Protein AF-A0A371H3W9-F1 (afdb_monomer)

Nearest PDB structures (foldseek):
  1oy0-assembly1_A  TM=8.377E-01  e=5.158E-04  Mycobacterium tuberculosis
  1m3u-assembly1_G  TM=5.092E-01  e=2.498E-02  Escherichia coli

pLDDT: mean 88.89, std 8.8, range [55.22, 98.25]

Secondary structure (DSSP, 8-state):
--GGGGT-SSPPEESSS-TTSSEE---HHHHTT-SSS-SS-S--HHHHHHHHHHHHHHHHHTT-SS-STT------HHHHHHHHHHHHHTT-HHHHHHHHHHHHHHH--

Organism: Mucuna pruriens (NCBI:txid157652)

Radius of gyration: 28.26 Å; Cα contacts (8 Å, |Δi|>4): 89; chains: 1; bounding box: 48×29×72 Å

Structure (mmCIF, N/CA/C/O backbone):
data_AF-A0A371H3W9-F1
#
_entry.id   AF-A0A371H3W9-F1
#
loop_
_atom_site.group_PDB
_atom_site.id
_atom_site.type_symbol
_atom_site.label_atom_id
_atom_site.label_alt_id
_atom_site.label_comp_id
_atom_site.label_asym_id
_atom_site.label_entity_id
_atom_site.label_seq_id
_atom_site.pdbx_PDB_ins_code
_atom_site.Cartn_x
_atom_site.Cartn_y
_atom_site.Cartn_z
_atom_site.occupancy
_atom_site.B_iso_or_equiv
_atom_site.auth_seq_id
_atom_site.auth_comp_id
_atom_site.auth_asym_id
_atom_site.auth_atom_id
_atom_site.pdbx_PDB_model_num
ATOM 1 N N . MET A 1 1 ? -8.211 5.730 30.051 1.00 59.97 1 MET A N 1
ATOM 2 C CA . MET A 1 1 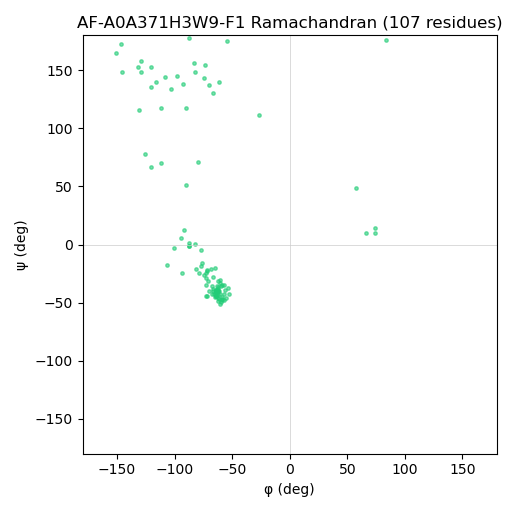? -9.654 5.503 30.278 1.00 59.97 1 MET A CA 1
ATOM 3 C C . MET A 1 1 ? -10.385 6.746 29.788 1.00 59.97 1 MET A C 1
ATOM 5 O O . MET A 1 1 ? -9.973 7.841 30.149 1.00 59.97 1 MET A O 1
ATOM 9 N N . CYS A 1 2 ? -11.396 6.599 28.933 1.00 73.25 2 CYS A N 1
ATOM 10 C CA . CYS A 1 2 ? -12.091 7.705 28.263 1.00 73.25 2 CYS A CA 1
ATOM 11 C C . CYS A 1 2 ? -13.118 8.368 29.203 1.00 73.25 2 CYS A C 1
ATOM 13 O O . CYS A 1 2 ? -14.319 8.182 29.051 1.00 73.25 2 CYS A O 1
ATOM 15 N N . GLY A 1 3 ? -12.647 9.097 30.222 1.00 79.69 3 GLY A N 1
ATOM 16 C CA . GLY A 1 3 ? -13.517 9.715 31.239 1.00 79.69 3 GLY A CA 1
ATOM 17 C C . GLY A 1 3 ? -14.449 10.810 30.702 1.00 79.69 3 GLY A C 1
ATOM 18 O O . GLY A 1 3 ? -15.474 11.095 31.309 1.00 79.69 3 GLY A O 1
ATOM 19 N N . ALA A 1 4 ? -14.131 11.386 29.538 1.00 86.12 4 ALA A N 1
ATOM 20 C CA . ALA A 1 4 ? -14.934 12.430 28.904 1.00 86.12 4 ALA A CA 1
ATOM 21 C C . ALA A 1 4 ? -16.314 11.937 28.428 1.00 86.12 4 ALA A C 1
ATOM 23 O O . ALA A 1 4 ? -17.256 12.724 28.404 1.00 86.12 4 ALA A O 1
ATOM 24 N N . THR A 1 5 ? -16.460 10.647 28.093 1.00 93.38 5 THR A N 1
ATOM 25 C CA . THR A 1 5 ? -17.725 10.077 27.588 1.00 93.38 5 THR A CA 1
ATOM 26 C C . THR A 1 5 ? -18.871 10.233 28.582 1.00 93.38 5 THR A C 1
ATOM 28 O O . THR A 1 5 ? -19.999 10.475 28.178 1.00 93.38 5 THR A O 1
ATOM 31 N N . SER A 1 6 ? -18.589 10.132 29.883 1.00 92.12 6 SER A N 1
ATOM 32 C CA . SER A 1 6 ? -19.614 10.263 30.925 1.00 92.12 6 SER A CA 1
ATOM 33 C C . SER A 1 6 ? -20.047 11.712 31.175 1.00 92.12 6 SER A C 1
ATOM 35 O O . SER A 1 6 ? -21.064 11.931 31.824 1.00 92.12 6 SER A O 1
ATOM 37 N N . ALA A 1 7 ? -19.270 12.696 30.712 1.00 94.19 7 ALA A N 1
ATOM 38 C CA . ALA A 1 7 ? -19.491 14.118 30.981 1.00 94.19 7 ALA A CA 1
ATOM 39 C C . ALA A 1 7 ? -20.029 14.898 29.768 1.00 94.19 7 ALA A C 1
ATOM 41 O O . ALA A 1 7 ? -20.530 16.010 29.927 1.00 94.19 7 ALA A O 1
ATOM 42 N N . LEU A 1 8 ? -19.910 14.347 28.558 1.00 93.31 8 LEU A N 1
ATOM 43 C CA . LEU A 1 8 ? -20.308 14.995 27.310 1.00 93.31 8 LEU A CA 1
ATOM 44 C C . LEU A 1 8 ? -21.568 14.340 26.738 1.00 93.31 8 LEU A C 1
ATOM 46 O O . LEU A 1 8 ? -21.731 13.129 26.802 1.00 93.31 8 LEU A O 1
ATOM 50 N N . GLN A 1 9 ? -22.445 15.144 26.132 1.00 94.94 9 GLN A N 1
ATOM 51 C CA . GLN A 1 9 ? -23.629 14.632 25.423 1.00 9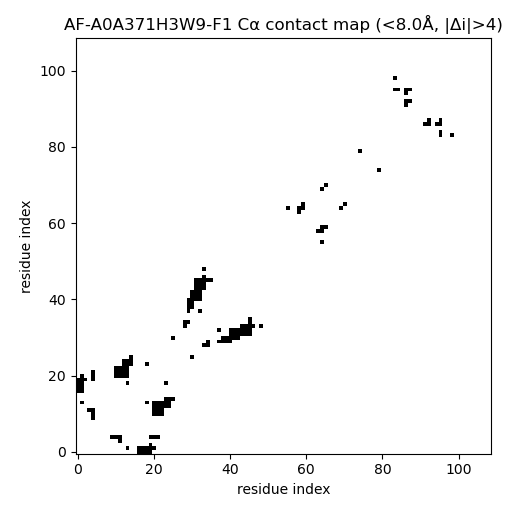4.94 9 GLN A CA 1
ATOM 52 C C . GLN A 1 9 ? -23.307 14.147 24.000 1.00 94.94 9 GLN A C 1
ATOM 54 O O . GLN A 1 9 ? -24.061 13.369 23.423 1.00 94.94 9 GLN A O 1
ATOM 59 N N . ILE A 1 10 ? -22.198 14.616 23.421 1.00 96.31 10 ILE A N 1
ATOM 60 C CA . I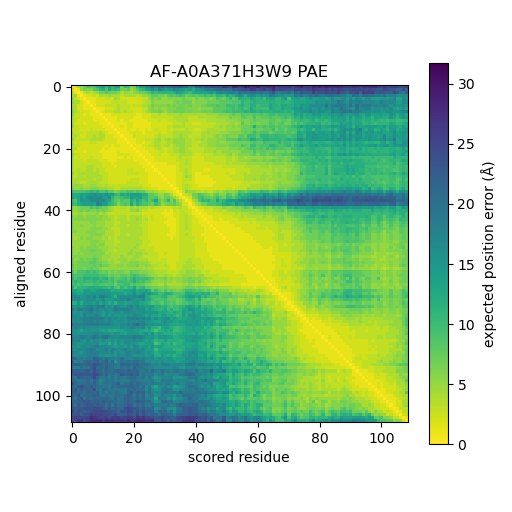LE A 1 10 ? -21.749 14.208 22.087 1.00 96.31 10 ILE A CA 1
ATOM 61 C C . ILE A 1 10 ? -20.980 12.874 22.144 1.00 96.31 10 ILE A C 1
ATOM 63 O O . ILE A 1 10 ? -20.279 12.624 23.128 1.00 96.31 10 ILE A O 1
ATOM 67 N N . PRO A 1 11 ? -21.040 12.032 21.092 1.00 95.81 11 PRO A N 1
ATOM 68 C CA . PRO A 1 11 ? -20.251 10.804 21.029 1.00 95.81 11 PRO A CA 1
ATOM 69 C C . PRO A 1 11 ? -18.740 11.072 21.052 1.00 95.81 11 PRO A C 1
ATOM 71 O O . PRO A 1 11 ? -18.247 11.967 20.365 1.00 95.81 11 PRO A O 1
ATOM 74 N N . THR A 1 12 ? -17.989 10.248 21.783 1.00 96.12 12 THR A N 1
ATOM 75 C CA . THR A 1 12 ? -16.518 10.266 21.795 1.00 96.12 12 THR A CA 1
ATOM 76 C C . THR A 1 12 ? -15.962 9.115 20.953 1.00 96.12 12 THR A C 1
ATOM 78 O O . THR A 1 12 ? -16.401 7.971 21.080 1.00 96.12 12 THR A O 1
ATOM 81 N N . ILE A 1 13 ? -14.971 9.387 20.099 1.00 96.44 13 ILE A N 1
ATOM 82 C CA . ILE A 1 13 ? -14.281 8.361 19.300 1.00 96.44 13 ILE A CA 1
ATOM 83 C C . ILE A 1 13 ? -12.846 8.222 19.803 1.00 96.44 13 ILE A C 1
ATOM 85 O O . ILE A 1 13 ? -12.073 9.179 19.766 1.00 96.44 13 ILE A O 1
ATOM 89 N N . GLY A 1 14 ? -12.500 7.037 20.304 1.00 94.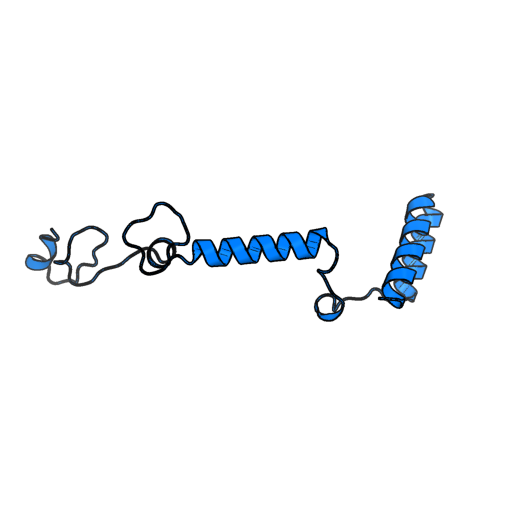12 14 GLY A N 1
ATOM 90 C CA . GLY A 1 14 ? -11.194 6.753 20.895 1.00 94.12 14 GLY A CA 1
ATOM 91 C C . GLY A 1 14 ? -10.219 6.071 19.940 1.00 94.12 14 GLY A C 1
ATOM 92 O O . GLY A 1 14 ? -10.599 5.201 19.164 1.00 94.12 14 GLY A O 1
ATOM 93 N N . ILE A 1 15 ? -8.937 6.414 20.066 1.00 93.94 15 ILE A N 1
ATOM 94 C CA . ILE A 1 15 ? -7.802 5.618 19.585 1.00 93.94 15 ILE A CA 1
ATOM 95 C C . ILE A 1 15 ? -6.800 5.521 20.738 1.00 93.94 15 ILE A C 1
ATOM 97 O O . ILE A 1 15 ? -6.343 6.534 21.257 1.00 93.94 15 ILE A O 1
ATOM 101 N N . GLY A 1 16 ? -6.549 4.314 21.250 1.00 90.38 16 GLY A N 1
ATOM 102 C CA . GLY A 1 16 ? -5.691 4.126 22.432 1.00 90.38 16 GLY A CA 1
ATOM 103 C C . GLY A 1 16 ? -6.242 4.700 23.754 1.00 90.38 16 GLY A C 1
ATOM 104 O O . GLY A 1 16 ? -5.535 4.719 24.755 1.00 90.38 16 GLY A O 1
ATOM 105 N N . ALA A 1 17 ? -7.507 5.133 23.805 1.00 93.81 17 ALA A N 1
ATOM 106 C CA . ALA A 1 17 ? -8.118 5.755 24.991 1.00 93.81 17 ALA A CA 1
ATOM 107 C C . ALA A 1 17 ? -8.756 4.750 25.984 1.00 93.81 17 ALA A C 1
ATOM 109 O O . AL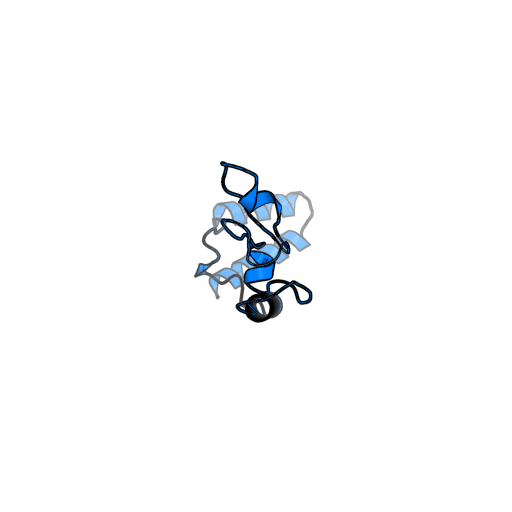A A 1 17 ? -9.297 5.132 27.034 1.00 93.81 17 ALA A O 1
ATOM 110 N N . GLY A 1 18 ? -8.664 3.452 25.680 1.00 90.38 18 GLY A N 1
ATOM 111 C CA . GLY A 1 18 ? -9.368 2.373 26.371 1.00 90.38 18 GLY A CA 1
ATOM 112 C C . GLY A 1 18 ? -10.800 2.168 25.852 1.00 90.38 18 GLY A C 1
ATOM 113 O O . GLY A 1 18 ? -11.272 2.932 25.009 1.00 90.38 18 GLY A O 1
ATOM 114 N N . PRO A 1 19 ? -11.517 1.151 26.359 1.00 93.31 19 PRO A N 1
ATOM 115 C CA . PRO A 1 19 ? -12.778 0.693 25.766 1.00 93.31 19 PRO A CA 1
ATOM 116 C C . PRO A 1 19 ? -13.993 1.588 26.064 1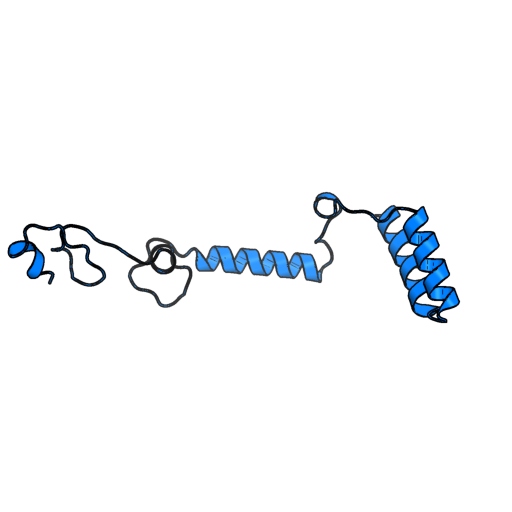.00 93.31 19 PRO A C 1
ATOM 118 O O . PRO A 1 19 ? -15.067 1.337 25.539 1.00 93.31 19 PRO A O 1
ATOM 121 N N . PHE A 1 20 ? -13.846 2.627 26.891 1.00 95.19 20 PHE A N 1
ATOM 122 C CA . PHE A 1 20 ? -14.965 3.419 27.426 1.00 95.19 20 PHE A CA 1
ATOM 123 C C . PHE A 1 20 ? -15.344 4.657 26.586 1.00 95.19 20 PHE A C 1
ATOM 125 O O . PHE A 1 20 ? -16.049 5.538 27.074 1.00 95.19 20 PHE A O 1
ATOM 132 N N . CYS A 1 21 ? -14.840 4.786 25.355 1.00 95.19 21 CYS A N 1
ATOM 133 C CA . CYS A 1 21 ? -15.355 5.791 24.415 1.00 95.19 21 CYS A CA 1
ATOM 134 C C . CYS A 1 21 ? -16.615 5.263 23.704 1.00 95.19 21 CYS A C 1
ATOM 136 O O . CYS A 1 21 ? -16.783 4.049 23.595 1.00 95.19 21 CYS A O 1
ATOM 138 N N . SER A 1 22 ? -17.480 6.151 23.197 1.00 96.56 22 SER A N 1
ATOM 139 C CA . SER A 1 22 ? -18.709 5.771 22.467 1.00 96.56 22 SER A CA 1
ATOM 140 C C . SER A 1 22 ? -18.431 4.947 21.204 1.00 96.56 22 SER A C 1
ATOM 142 O O . SER A 1 22 ? -19.247 4.120 20.806 1.00 96.56 22 SER A O 1
ATOM 144 N N . GLY A 1 23 ? -17.280 5.174 20.575 1.00 95.25 23 GLY A N 1
ATOM 145 C CA . GLY A 1 23 ? -16.772 4.393 19.456 1.00 95.25 23 GLY A CA 1
ATOM 146 C C . GLY A 1 23 ? -15.250 4.316 19.475 1.00 95.25 23 GLY A C 1
ATOM 147 O O . GLY A 1 23 ? -14.580 4.970 20.280 1.00 95.25 23 GLY A O 1
ATOM 148 N N . GLN A 1 24 ? -14.697 3.503 18.581 1.00 95.12 24 GLN A N 1
ATOM 149 C CA . GLN A 1 24 ? -13.256 3.300 18.448 1.00 95.12 24 GLN A CA 1
ATOM 150 C C . GLN A 1 24 ? -12.836 3.487 16.995 1.00 95.12 24 GLN A C 1
ATOM 152 O O . GLN A 1 24 ? -13.588 3.168 16.075 1.00 95.12 24 GLN A O 1
ATOM 157 N N . THR A 1 25 ? -11.619 3.978 16.800 1.00 95.25 25 THR A N 1
ATOM 158 C CA . THR A 1 25 ? -10.971 4.068 15.494 1.00 95.25 25 THR A CA 1
ATOM 159 C C . THR A 1 25 ? -9.552 3.516 15.573 1.00 95.25 25 THR A C 1
ATOM 161 O O . THR A 1 25 ? -8.921 3.515 16.634 1.00 95.25 25 THR A O 1
ATOM 164 N N . LEU A 1 26 ? -9.054 3.022 14.445 1.00 93.69 26 LEU A N 1
ATOM 165 C CA . LEU A 1 26 ? -7.694 2.524 14.280 1.00 93.69 26 LEU A CA 1
ATOM 166 C C . LEU A 1 26 ? -7.223 2.854 12.860 1.00 93.69 26 LEU A C 1
ATOM 168 O O . LEU A 1 26 ? -8.029 2.892 11.929 1.00 93.69 26 LEU A O 1
ATOM 172 N N . VAL A 1 27 ? -5.924 3.092 12.680 1.00 93.50 27 VAL A N 1
ATOM 173 C CA . VAL A 1 27 ? -5.357 3.343 11.350 1.00 93.50 27 VAL A CA 1
ATOM 174 C C . VAL A 1 27 ? -5.471 2.069 10.512 1.00 93.50 27 VAL A C 1
ATOM 176 O O . VAL A 1 27 ? -5.065 0.996 10.949 1.00 93.50 27 VAL A O 1
ATOM 179 N N . TYR A 1 28 ? -5.997 2.185 9.292 1.00 94.25 28 TYR A N 1
ATOM 180 C CA . TYR A 1 28 ? -6.209 1.053 8.379 1.00 94.25 28 TYR A CA 1
ATOM 181 C C . TYR A 1 28 ? -4.942 0.203 8.158 1.00 94.25 28 TYR A C 1
ATOM 183 O O . TYR A 1 28 ? -4.997 -1.024 8.211 1.00 94.25 28 TYR A O 1
ATOM 191 N N . HIS A 1 29 ? -3.790 0.857 7.984 1.00 93.31 29 HIS A N 1
ATOM 192 C CA . HIS A 1 29 ? -2.488 0.207 7.807 1.00 93.31 29 HIS A CA 1
ATOM 193 C C . HIS A 1 29 ? -2.071 -0.629 9.028 1.00 93.31 29 HIS A C 1
ATOM 195 O O . HIS A 1 29 ? -1.548 -1.731 8.864 1.00 93.31 29 HIS A O 1
ATOM 201 N N . ASP A 1 30 ? -2.338 -0.129 10.237 1.00 92.94 30 ASP A N 1
ATOM 202 C CA . ASP A 1 30 ? -2.039 -0.813 11.499 1.00 92.94 30 ASP A CA 1
ATO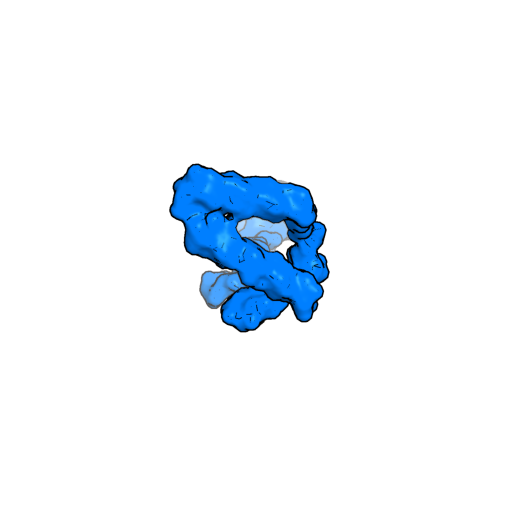M 203 C C . ASP A 1 30 ? -2.993 -1.987 11.713 1.00 92.94 30 ASP A C 1
ATOM 205 O O . ASP A 1 30 ? -2.571 -3.094 12.044 1.00 92.94 30 ASP A O 1
ATOM 209 N N . LEU A 1 31 ? -4.284 -1.759 11.456 1.00 94.06 31 LEU A N 1
ATOM 210 C CA . LEU A 1 31 ? -5.334 -2.767 11.559 1.00 94.06 31 LEU A CA 1
ATOM 211 C C . LEU A 1 31 ? -5.029 -3.979 10.669 1.00 94.06 31 LEU A C 1
ATOM 213 O O . LEU A 1 31 ? -5.184 -5.121 11.113 1.00 94.06 31 LEU A O 1
ATOM 217 N N . LEU A 1 32 ? -4.561 -3.733 9.442 1.00 95.31 32 LEU A N 1
ATOM 218 C CA . LEU A 1 32 ? -4.188 -4.776 8.487 1.00 95.31 32 LEU A CA 1
ATOM 219 C C . LEU A 1 32 ? -2.741 -5.272 8.608 1.00 95.31 32 LEU A C 1
ATOM 221 O O . LEU A 1 32 ? -2.350 -6.155 7.844 1.00 95.31 32 LEU A O 1
ATOM 225 N N . GLY A 1 33 ? -1.938 -4.721 9.521 1.00 94.19 33 GLY A N 1
ATOM 226 C CA . GLY A 1 33 ? -0.540 -5.119 9.691 1.00 94.19 33 GLY A CA 1
ATOM 227 C C . GLY A 1 33 ? 0.284 -4.954 8.412 1.00 94.19 33 GLY A C 1
ATOM 228 O O . GLY A 1 33 ? 0.967 -5.884 7.979 1.00 94.19 33 GLY A O 1
ATOM 229 N N . MET A 1 34 ? 0.183 -3.785 7.770 1.00 93.94 34 MET A N 1
ATOM 230 C CA . MET A 1 34 ? 0.999 -3.423 6.600 1.00 93.94 34 MET A CA 1
ATOM 231 C C . MET A 1 34 ? 2.455 -3.111 6.976 1.00 93.94 34 MET A C 1
ATOM 233 O O . MET A 1 34 ? 3.344 -3.241 6.140 1.00 93.94 34 MET A O 1
ATOM 237 N N . LEU A 1 35 ? 2.696 -2.718 8.230 1.00 86.00 35 LEU A N 1
ATOM 238 C CA . LEU A 1 35 ? 4.013 -2.418 8.794 1.00 86.00 35 LEU A CA 1
ATOM 239 C C . LEU A 1 35 ? 4.290 -3.349 9.987 1.00 86.00 35 LEU A C 1
ATOM 241 O O . LEU A 1 35 ? 3.364 -3.802 10.656 1.00 86.00 35 LEU A O 1
ATOM 245 N N . GLN A 1 36 ? 5.564 -3.639 10.274 1.00 72.38 36 GLN A N 1
ATOM 246 C CA . GLN A 1 36 ? 5.943 -4.612 11.314 1.00 72.38 36 GLN A CA 1
ATOM 247 C C . GLN A 1 36 ? 5.715 -4.131 12.756 1.00 72.38 36 GLN A C 1
ATOM 249 O O . GLN A 1 36 ? 5.592 -4.963 13.652 1.00 72.38 36 GLN A O 1
ATOM 254 N N . VAL A 1 37 ? 5.663 -2.818 13.001 1.00 73.69 37 VAL A N 1
ATOM 255 C CA . VAL A 1 37 ? 5.604 -2.249 14.358 1.00 73.69 37 VAL A CA 1
ATOM 256 C C . VAL A 1 37 ? 4.401 -1.327 14.479 1.00 73.69 37 VAL A C 1
ATOM 258 O O . VAL A 1 37 ? 4.518 -0.107 14.411 1.00 73.69 37 VAL A O 1
ATOM 261 N N . THR A 1 38 ? 3.224 -1.921 14.632 1.00 72.94 38 THR A N 1
ATOM 262 C CA . THR A 1 38 ? 1.971 -1.184 14.814 1.00 72.94 38 THR A CA 1
ATOM 263 C C . THR A 1 38 ? 1.220 -1.723 16.032 1.00 72.94 38 THR A C 1
ATOM 265 O O . THR A 1 38 ? 1.463 -2.863 16.445 1.00 72.94 38 THR A O 1
ATOM 268 N N . PRO A 1 39 ? 0.305 -0.941 16.637 1.00 78.00 39 PRO A N 1
ATOM 269 C CA . PRO A 1 39 ? -0.649 -1.462 17.619 1.00 78.00 39 PRO A CA 1
ATOM 270 C C . PRO A 1 39 ? -1.448 -2.655 17.056 1.00 78.00 39 PRO A C 1
ATOM 272 O O . PRO A 1 39 ? -1.298 -3.027 15.894 1.00 78.00 39 PRO A O 1
ATOM 275 N N . LYS A 1 40 ? -2.286 -3.278 17.900 1.00 86.19 40 LYS A N 1
ATOM 276 C CA . LYS A 1 40 ? -3.081 -4.495 17.620 1.00 86.19 40 LYS A CA 1
ATOM 277 C C . LYS A 1 40 ? -3.415 -4.700 16.128 1.00 86.19 40 LYS A C 1
ATOM 279 O O . LYS A 1 40 ? -4.256 -4.000 15.574 1.00 86.19 40 LYS A O 1
ATOM 284 N N . GLN A 1 41 ? -2.812 -5.730 15.538 1.00 91.62 41 GLN A N 1
ATOM 285 C CA . GLN A 1 41 ? -3.058 -6.163 14.163 1.00 91.62 41 GLN A CA 1
ATOM 286 C C . GLN A 1 41 ? -4.145 -7.246 14.135 1.00 91.62 41 GLN A C 1
ATOM 288 O O . GLN A 1 41 ? -4.140 -8.153 14.976 1.00 91.62 41 GLN A O 1
ATOM 293 N N . TYR A 1 42 ? -5.064 -7.168 13.172 1.00 92.88 42 TYR A N 1
ATOM 294 C CA . TYR A 1 42 ? -6.066 -8.215 12.915 1.00 92.88 42 TYR A CA 1
ATOM 295 C C . TYR A 1 42 ? -5.598 -9.213 11.851 1.00 92.88 42 TYR A C 1
ATOM 297 O O . TYR A 1 42 ? -6.033 -10.362 11.841 1.00 92.88 42 TYR A O 1
ATOM 305 N N . ILE A 1 43 ? -4.682 -8.787 10.983 1.00 94.31 43 ILE A N 1
ATOM 306 C CA . ILE A 1 43 ? -4.018 -9.603 9.965 1.00 94.31 43 ILE A CA 1
ATOM 307 C C . ILE A 1 43 ? -2.617 -9.028 9.703 1.00 94.31 43 ILE A C 1
ATOM 309 O O . ILE A 1 43 ? -2.330 -7.910 10.119 1.00 94.31 43 ILE A O 1
ATOM 313 N N . ARG A 1 44 ? -1.737 -9.796 9.050 1.00 92.94 44 ARG A N 1
ATOM 314 C CA . ARG A 1 44 ? -0.399 -9.362 8.610 1.00 92.94 44 ARG A CA 1
ATOM 315 C C . ARG A 1 44 ? -0.335 -9.284 7.088 1.00 92.94 44 ARG A C 1
ATOM 317 O O . ARG A 1 44 ? 0.287 -10.118 6.433 1.00 92.94 44 ARG A O 1
ATOM 324 N N . VAL A 1 45 ? -1.024 -8.310 6.496 1.00 95.69 45 VAL A N 1
ATOM 325 C CA . VAL A 1 45 ? -1.056 -8.167 5.030 1.00 95.69 45 VAL A CA 1
ATOM 326 C C . VAL A 1 45 ? 0.302 -7.741 4.460 1.00 95.69 45 VAL A C 1
ATOM 328 O O . VAL A 1 45 ? 0.570 -7.993 3.286 1.00 95.69 45 VAL A O 1
ATOM 331 N N . GLY A 1 46 ? 1.184 -7.153 5.279 1.00 94.25 46 GLY A N 1
ATOM 332 C CA . GLY A 1 46 ? 2.544 -6.785 4.878 1.00 94.25 46 GLY A CA 1
ATOM 333 C C . GLY A 1 46 ? 3.334 -7.955 4.280 1.00 94.25 46 GLY A C 1
ATOM 334 O O . GLY A 1 46 ? 4.022 -7.774 3.277 1.00 94.25 46 GLY A O 1
ATOM 335 N N . ASP A 1 47 ? 3.155 -9.171 4.805 1.00 94.00 47 ASP A N 1
ATOM 336 C CA . ASP A 1 47 ? 3.810 -10.375 4.276 1.00 94.00 47 ASP A CA 1
ATOM 337 C C . ASP A 1 47 ? 3.298 -10.723 2.869 1.00 94.00 47 ASP A C 1
ATOM 339 O O . ASP A 1 47 ? 4.071 -11.085 1.979 1.00 94.00 47 ASP A O 1
ATOM 343 N N . VAL A 1 48 ? 1.991 -10.577 2.636 1.00 96.00 48 VAL A N 1
ATOM 344 C CA . VAL A 1 48 ? 1.365 -10.807 1.324 1.00 96.00 48 VAL A CA 1
ATOM 345 C C . VAL A 1 48 ? 1.868 -9.783 0.308 1.00 96.00 48 VAL A C 1
ATOM 347 O O . VAL A 1 48 ? 2.255 -10.156 -0.801 1.00 96.00 48 VAL A O 1
ATOM 350 N N . ILE A 1 49 ? 1.917 -8.509 0.703 1.00 96.38 49 ILE A N 1
ATOM 351 C CA . ILE A 1 49 ? 2.431 -7.415 -0.129 1.00 96.38 49 ILE A CA 1
ATOM 352 C C . ILE A 1 49 ? 3.894 -7.674 -0.496 1.00 96.38 49 ILE A C 1
ATOM 354 O O . ILE A 1 49 ? 4.247 -7.629 -1.673 1.00 96.38 49 ILE A O 1
ATOM 358 N N . ASN A 1 50 ? 4.739 -8.001 0.485 1.00 96.12 50 ASN A N 1
ATOM 359 C CA . ASN A 1 50 ? 6.157 -8.259 0.252 1.00 96.12 50 ASN A CA 1
ATOM 360 C C . ASN A 1 50 ? 6.370 -9.419 -0.735 1.00 96.12 50 ASN A C 1
ATOM 362 O O . ASN A 1 50 ? 7.135 -9.300 -1.691 1.00 96.12 50 ASN A O 1
ATOM 366 N N . ASN A 1 51 ? 5.629 -10.516 -0.564 1.00 97.38 51 ASN A N 1
ATOM 367 C CA . ASN A 1 51 ? 5.683 -11.646 -1.490 1.00 97.38 51 ASN A CA 1
ATOM 368 C C . ASN A 1 51 ? 5.255 -11.262 -2.917 1.00 97.38 51 ASN A C 1
ATOM 370 O O . ASN A 1 51 ? 5.873 -11.710 -3.882 1.00 97.38 51 ASN A O 1
ATOM 374 N N . ALA A 1 52 ? 4.225 -10.426 -3.074 1.00 98.00 52 ALA A N 1
ATOM 375 C CA . ALA A 1 52 ? 3.801 -9.944 -4.388 1.00 98.00 52 ALA A CA 1
ATOM 376 C C . ALA A 1 52 ? 4.886 -9.082 -5.060 1.00 98.00 52 ALA A C 1
ATOM 378 O O . ALA A 1 52 ? 5.177 -9.270 -6.242 1.00 98.00 52 ALA A O 1
ATOM 379 N N . LEU A 1 53 ? 5.536 -8.196 -4.298 1.00 98.00 53 LEU A N 1
ATOM 380 C CA . LEU A 1 53 ? 6.631 -7.358 -4.796 1.00 98.00 53 LEU A CA 1
ATOM 381 C C . LEU A 1 53 ? 7.849 -8.189 -5.223 1.00 98.00 53 LEU A C 1
ATOM 383 O O . LEU A 1 53 ? 8.461 -7.895 -6.250 1.00 98.00 53 LEU A O 1
ATOM 387 N N . LEU A 1 54 ? 8.179 -9.251 -4.483 1.00 98.25 54 LEU A N 1
ATOM 388 C CA . LEU A 1 54 ? 9.257 -10.171 -4.855 1.00 98.25 54 LEU A CA 1
ATOM 389 C C . LEU A 1 54 ? 8.953 -10.917 -6.160 1.00 98.25 54 LEU A C 1
ATOM 391 O O . LEU A 1 54 ? 9.816 -10.974 -7.034 1.00 98.25 54 LEU A O 1
ATOM 395 N N . LYS A 1 55 ? 7.723 -11.414 -6.335 1.00 98.12 55 LYS A N 1
ATOM 396 C CA . LYS A 1 55 ? 7.290 -12.061 -7.588 1.00 98.12 55 LYS A CA 1
ATOM 397 C C . LYS A 1 55 ? 7.328 -11.104 -8.778 1.00 98.12 55 LYS A C 1
ATOM 399 O O . LYS A 1 55 ? 7.746 -11.484 -9.870 1.00 98.12 55 LYS A O 1
ATOM 404 N N . TYR A 1 56 ? 6.924 -9.852 -8.569 1.00 97.56 56 TYR A N 1
ATOM 405 C CA . TYR A 1 56 ? 7.033 -8.817 -9.593 1.00 97.56 56 TYR A CA 1
ATOM 406 C C . TYR A 1 56 ? 8.496 -8.555 -9.972 1.00 97.56 56 TYR A C 1
ATOM 408 O O . TYR A 1 56 ? 8.841 -8.584 -11.152 1.00 97.56 56 TYR A O 1
ATOM 416 N N . LYS A 1 57 ? 9.376 -8.380 -8.976 1.00 98.19 57 LYS A N 1
ATOM 417 C CA . LYS A 1 57 ? 10.820 -8.215 -9.197 1.00 98.19 57 LYS A CA 1
ATOM 418 C C . LYS A 1 57 ? 11.397 -9.375 -10.007 1.00 98.19 57 LYS A C 1
ATOM 420 O O . LYS A 1 57 ? 12.164 -9.135 -10.937 1.00 98.19 57 LYS A O 1
ATOM 425 N N . GLU A 1 58 ? 11.048 -10.609 -9.657 1.00 98.06 58 GLU A N 1
ATOM 426 C CA . GLU A 1 58 ? 11.481 -11.802 -10.387 1.00 98.06 58 GLU A CA 1
ATOM 427 C C . GLU A 1 58 ? 11.019 -11.751 -11.847 1.00 98.06 58 GLU A C 1
ATOM 429 O O . GLU A 1 58 ? 11.843 -11.904 -12.745 1.00 98.06 58 GLU A O 1
ATOM 434 N N . SER A 1 59 ? 9.743 -11.430 -12.078 1.00 96.56 59 SER A N 1
ATOM 435 C CA . SER A 1 59 ? 9.149 -11.359 -13.420 1.00 96.56 59 SER A CA 1
ATOM 436 C C . SER A 1 59 ? 9.787 -10.279 -14.305 1.00 96.56 59 SER A C 1
ATOM 438 O O . SER A 1 59 ? 9.965 -10.475 -15.504 1.00 96.56 59 SER A O 1
ATOM 440 N N . VAL A 1 60 ? 10.177 -9.142 -13.724 1.00 96.62 60 VAL A N 1
ATOM 441 C CA . VAL A 1 60 ? 10.923 -8.092 -14.439 1.00 96.62 60 VAL A CA 1
ATOM 442 C C . VAL A 1 60 ? 12.361 -8.536 -14.711 1.00 96.62 60 VAL A C 1
ATOM 444 O O . VAL A 1 60 ? 12.869 -8.363 -15.815 1.00 96.62 60 VAL A O 1
ATOM 447 N N . THR A 1 61 ? 13.027 -9.134 -13.719 1.00 96.94 61 THR A N 1
ATOM 448 C CA . THR A 1 61 ? 14.443 -9.528 -13.830 1.00 96.94 61 THR A CA 1
ATOM 449 C C . THR A 1 61 ? 14.642 -10.660 -14.838 1.00 96.94 61 THR A C 1
ATOM 451 O O . THR A 1 61 ? 15.643 -10.679 -15.548 1.00 96.94 61 THR A O 1
ATOM 454 N N . ASN A 1 62 ? 13.692 -11.594 -14.921 1.00 96.06 62 ASN A N 1
ATOM 455 C CA . ASN A 1 62 ? 13.728 -12.699 -15.879 1.00 96.06 62 ASN A CA 1
ATOM 456 C C . ASN A 1 62 ? 13.100 -12.349 -17.246 1.00 96.06 62 ASN A C 1
ATOM 458 O O . ASN A 1 62 ? 13.093 -13.193 -18.139 1.00 96.06 62 ASN A O 1
ATOM 462 N N . GLY A 1 63 ? 12.584 -11.125 -17.420 1.00 92.19 63 GLY A N 1
ATOM 463 C CA . GLY A 1 63 ? 12.008 -10.640 -18.676 1.00 92.19 63 GLY A CA 1
ATOM 464 C C . GLY A 1 63 ? 10.629 -11.206 -19.035 1.00 92.19 63 GLY A C 1
ATOM 465 O O . GLY A 1 63 ? 10.176 -10.989 -20.154 1.00 92.19 63 GLY A O 1
ATOM 466 N N . SER A 1 64 ? 9.955 -11.918 -18.127 1.00 91.44 64 SER A N 1
ATOM 467 C CA . SER A 1 64 ? 8.584 -12.413 -18.350 1.00 91.44 64 SER A CA 1
ATOM 468 C C . SER A 1 64 ? 7.508 -11.334 -18.189 1.00 91.44 64 SER A C 1
ATOM 470 O O . SER A 1 64 ? 6.394 -11.505 -18.681 1.00 91.44 64 SER A O 1
ATOM 472 N N . PHE A 1 65 ? 7.830 -10.222 -17.518 1.00 92.19 65 PHE A N 1
ATOM 473 C CA . PHE A 1 65 ? 6.989 -9.031 -17.449 1.00 92.19 65 PHE A CA 1
ATOM 474 C C . PHE A 1 65 ? 7.718 -7.795 -18.017 1.00 92.19 65 PHE A C 1
ATOM 476 O O . PHE A 1 65 ? 8.864 -7.548 -17.628 1.00 92.19 65 PHE A O 1
ATOM 483 N N . PRO A 1 66 ? 7.046 -6.966 -18.844 1.00 90.75 66 PRO A N 1
ATOM 484 C CA . PRO A 1 66 ? 5.670 -7.138 -19.325 1.00 90.75 66 PRO A CA 1
ATOM 485 C C . PRO A 1 66 ? 5.557 -8.235 -20.399 1.00 90.75 66 PRO A C 1
ATOM 487 O O . PRO A 1 66 ? 6.439 -8.376 -21.239 1.00 90.75 66 PRO A O 1
ATOM 490 N N . ASP A 1 67 ? 4.457 -8.997 -20.380 1.00 85.44 67 ASP A N 1
ATOM 491 C CA . ASP A 1 67 ? 4.123 -9.934 -21.464 1.00 85.44 67 ASP A CA 1
ATOM 492 C C . ASP A 1 67 ? 3.319 -9.224 -22.576 1.00 85.44 67 ASP A C 1
ATOM 494 O O . ASP A 1 67 ? 2.969 -8.042 -22.473 1.00 85.44 67 ASP A O 1
ATOM 498 N N . VAL A 1 68 ? 2.988 -9.954 -23.645 1.00 81.69 68 VAL A N 1
ATOM 499 C CA . VAL A 1 68 ? 2.191 -9.432 -24.771 1.00 81.69 68 VAL A CA 1
ATOM 500 C C . VAL A 1 68 ? 0.794 -8.970 -24.332 1.00 81.69 68 VAL A C 1
ATOM 502 O O . VAL A 1 68 ? 0.273 -7.993 -24.868 1.00 81.69 68 VAL A O 1
ATOM 505 N N . ARG A 1 69 ? 0.180 -9.621 -23.335 1.00 83.38 69 ARG A N 1
ATOM 506 C CA . ARG A 1 69 ? -1.161 -9.261 -22.834 1.00 83.38 69 ARG A CA 1
ATOM 507 C C . ARG A 1 69 ? -1.143 -7.969 -22.021 1.00 83.38 69 ARG A C 1
ATOM 509 O O . ARG A 1 69 ? -2.135 -7.247 -22.013 1.00 83.38 69 ARG A O 1
ATOM 516 N N . HIS A 1 70 ? -0.021 -7.669 -21.372 1.00 83.75 70 HIS A N 1
ATOM 517 C CA . HIS A 1 70 ? 0.197 -6.439 -20.606 1.00 83.75 70 HIS A CA 1
ATOM 518 C C . HIS A 1 70 ? 0.894 -5.335 -21.424 1.00 83.75 70 HIS A C 1
ATOM 520 O O . HIS A 1 70 ? 1.180 -4.269 -20.881 1.00 83.75 70 HIS A O 1
ATOM 526 N N . SER A 1 71 ? 1.116 -5.561 -22.725 1.00 83.31 71 SER A N 1
ATOM 527 C CA . SER A 1 71 ? 1.739 -4.614 -23.661 1.00 83.31 71 SER A CA 1
ATOM 528 C C . SER A 1 71 ? 0.791 -4.272 -24.824 1.00 83.31 71 SER A C 1
ATOM 530 O O . SER A 1 71 ? 1.049 -4.650 -25.969 1.00 83.31 71 SER A O 1
ATOM 532 N N . PRO A 1 72 ? -0.335 -3.575 -24.567 1.00 81.44 72 PRO A N 1
ATOM 533 C CA . PRO A 1 72 ? -1.354 -3.320 -25.591 1.00 81.44 72 PRO A CA 1
ATOM 534 C C . PRO A 1 72 ? -0.911 -2.307 -26.654 1.00 81.44 72 PRO A C 1
ATOM 536 O O . PRO A 1 72 ? -1.462 -2.282 -27.752 1.00 81.44 72 PRO A O 1
ATOM 539 N N . PHE A 1 73 ? 0.072 -1.462 -26.341 1.00 83.69 73 PHE A N 1
ATOM 540 C CA . PHE A 1 73 ? 0.584 -0.454 -27.259 1.00 83.69 73 PHE A CA 1
ATOM 541 C C . PHE A 1 73 ? 1.736 -1.035 -28.073 1.00 83.69 73 PHE A C 1
ATOM 543 O O . PHE A 1 73 ? 2.773 -1.399 -27.520 1.00 83.69 73 PHE A O 1
ATOM 550 N N . LYS A 1 74 ? 1.554 -1.100 -29.392 1.00 81.50 74 LYS A N 1
ATOM 551 C CA . LYS A 1 74 ? 2.591 -1.497 -30.347 1.00 81.50 74 LYS A CA 1
ATOM 552 C C . LYS A 1 74 ? 2.899 -0.321 -31.263 1.00 81.50 74 LYS A C 1
ATOM 554 O O . LYS A 1 74 ? 1.989 0.395 -31.677 1.00 81.50 74 LYS A O 1
ATOM 559 N N . ILE A 1 75 ? 4.177 -0.128 -31.565 1.00 84.38 75 ILE A N 1
ATOM 560 C CA . ILE A 1 75 ? 4.605 0.815 -32.597 1.00 84.38 75 ILE A CA 1
ATOM 561 C C . ILE A 1 75 ? 4.211 0.253 -33.971 1.00 84.38 75 ILE A C 1
ATOM 563 O O . ILE A 1 75 ? 4.322 -0.953 -34.200 1.00 84.38 75 ILE A O 1
ATOM 567 N N . SER A 1 76 ? 3.695 1.098 -34.866 1.00 86.31 76 SER A N 1
ATOM 568 C CA . SER A 1 76 ? 3.355 0.658 -36.222 1.00 86.31 76 SER A CA 1
ATOM 569 C C . SER A 1 76 ? 4.625 0.449 -37.053 1.00 86.31 76 SER A C 1
ATOM 571 O O . SER A 1 76 ? 5.642 1.092 -36.799 1.00 86.31 76 SER A O 1
ATOM 573 N N . ALA A 1 77 ? 4.573 -0.407 -38.078 1.00 84.94 77 ALA A N 1
ATOM 574 C CA . ALA A 1 77 ? 5.718 -0.617 -38.972 1.00 84.94 77 ALA A CA 1
ATOM 575 C C . ALA A 1 77 ? 6.196 0.700 -39.621 1.00 84.94 77 ALA A C 1
ATOM 577 O O . ALA A 1 77 ? 7.391 0.967 -39.679 1.00 84.94 77 ALA A O 1
ATOM 578 N N . ALA A 1 78 ? 5.260 1.575 -40.007 1.00 87.88 78 ALA A N 1
ATOM 579 C CA . ALA A 1 78 ? 5.579 2.884 -40.572 1.00 87.88 78 ALA A CA 1
ATOM 580 C C . ALA A 1 78 ? 6.333 3.790 -39.580 1.00 87.88 78 ALA A C 1
ATOM 582 O O . ALA A 1 78 ? 7.264 4.498 -39.970 1.00 87.88 78 ALA A O 1
ATOM 583 N N . ASP A 1 79 ? 5.963 3.751 -38.298 1.00 89.31 79 ASP A N 1
ATOM 584 C CA . ASP A 1 79 ? 6.633 4.532 -37.255 1.00 89.31 79 ASP A CA 1
ATOM 585 C C . ASP A 1 79 ? 8.020 3.963 -36.920 1.00 89.31 79 ASP A C 1
ATOM 587 O O . ASP A 1 79 ? 8.949 4.732 -36.663 1.00 89.31 79 ASP A O 1
ATOM 591 N N . VAL A 1 80 ? 8.187 2.634 -36.971 1.00 88.00 80 VAL A N 1
ATOM 592 C CA . VAL A 1 80 ? 9.497 1.969 -36.835 1.00 88.00 80 VAL A CA 1
ATOM 593 C C . VAL A 1 80 ? 10.442 2.426 -37.943 1.00 88.00 80 VAL A C 1
ATOM 595 O O . VAL A 1 80 ? 11.550 2.884 -37.651 1.00 88.00 80 VAL A O 1
ATOM 598 N N . ASP A 1 81 ? 9.998 2.359 -39.199 1.00 88.50 81 ASP A N 1
ATOM 59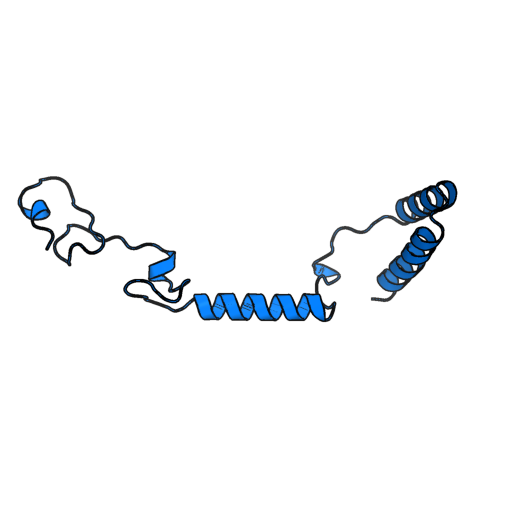9 C CA . ASP A 1 81 ? 10.803 2.752 -40.359 1.00 88.50 81 ASP A CA 1
ATOM 600 C C . ASP A 1 81 ? 11.142 4.247 -40.326 1.00 88.50 81 ASP A C 1
ATOM 602 O O . ASP A 1 81 ? 12.280 4.659 -40.585 1.00 88.50 81 ASP A O 1
ATOM 606 N N . GLY A 1 82 ? 10.166 5.084 -39.962 1.00 89.75 82 GLY A N 1
ATOM 607 C CA . GLY A 1 82 ? 10.369 6.517 -39.768 1.00 89.75 82 GLY A CA 1
ATOM 608 C C . GLY A 1 82 ? 11.432 6.801 -38.706 1.00 89.75 82 GLY A C 1
ATOM 609 O O . GLY A 1 82 ? 12.359 7.583 -38.944 1.00 89.75 82 GLY A O 1
ATOM 610 N N . PHE A 1 83 ? 11.347 6.126 -37.560 1.00 90.19 83 PHE A N 1
ATOM 611 C CA . PHE A 1 83 ? 12.300 6.293 -36.468 1.00 90.19 83 PHE A CA 1
ATOM 612 C C . PHE A 1 83 ? 13.706 5.809 -36.843 1.00 90.19 83 PHE A C 1
ATOM 614 O O . PHE A 1 83 ? 14.689 6.514 -36.592 1.00 90.19 83 PHE A O 1
ATOM 621 N N . PHE A 1 84 ? 13.812 4.665 -37.523 1.00 91.06 84 PHE A N 1
ATOM 622 C CA . PHE A 1 84 ? 15.080 4.141 -38.029 1.00 91.06 84 PHE A CA 1
ATOM 623 C C . PHE A 1 84 ? 15.780 5.143 -38.959 1.00 91.06 84 PHE A C 1
ATOM 625 O O . PHE A 1 84 ? 16.960 5.459 -38.774 1.00 91.06 84 PHE A O 1
ATOM 632 N N . ASN A 1 85 ? 15.042 5.708 -39.918 1.00 90.75 85 ASN A N 1
ATOM 633 C CA . ASN A 1 85 ? 15.571 6.691 -40.863 1.00 90.75 85 ASN A CA 1
ATOM 634 C C . ASN A 1 85 ? 16.056 7.973 -40.170 1.00 90.75 85 ASN A C 1
ATOM 636 O O . ASN A 1 85 ? 17.088 8.536 -40.549 1.00 90.75 85 ASN A O 1
ATOM 640 N N . VAL A 1 86 ? 15.349 8.434 -39.135 1.00 93.19 86 VAL A N 1
ATOM 641 C CA . VAL A 1 86 ? 15.775 9.594 -38.336 1.00 93.19 86 VAL A CA 1
ATOM 642 C C . VAL A 1 86 ? 17.086 9.302 -37.605 1.00 93.19 86 VAL A C 1
ATOM 644 O O . VAL A 1 86 ? 18.001 10.124 -37.649 1.00 93.19 86 VAL A O 1
ATOM 647 N N . LEU A 1 87 ? 17.225 8.128 -36.990 1.00 93.12 87 LEU A N 1
ATOM 648 C CA . LEU A 1 87 ? 18.450 7.761 -36.272 1.00 93.12 87 LEU A CA 1
ATOM 649 C C . LEU A 1 87 ? 19.664 7.649 -37.195 1.00 93.12 87 LEU A C 1
ATOM 651 O O . LEU A 1 87 ? 20.746 8.109 -36.826 1.00 93.12 87 LEU A O 1
ATOM 655 N N . GLN A 1 88 ? 19.484 7.111 -38.403 1.00 90.06 88 GLN A N 1
ATOM 656 C CA . GLN A 1 88 ? 20.537 7.082 -39.424 1.00 90.06 88 GLN A CA 1
ATOM 657 C C . GLN A 1 88 ? 20.975 8.498 -39.816 1.00 90.06 88 GLN A C 1
ATOM 659 O O . GLN A 1 88 ? 22.168 8.799 -39.820 1.00 90.06 88 GLN A O 1
ATOM 664 N N . ARG A 1 89 ? 20.018 9.402 -40.066 1.00 94.00 89 ARG A N 1
ATOM 665 C CA . ARG A 1 89 ? 20.308 10.808 -40.405 1.00 94.00 89 ARG A CA 1
ATOM 666 C C . ARG A 1 89 ? 21.036 11.559 -39.291 1.00 94.00 89 ARG A C 1
ATOM 668 O O . ARG A 1 89 ? 21.820 12.455 -39.586 1.00 94.00 89 ARG A O 1
ATOM 675 N N . LEU A 1 90 ? 20.790 11.201 -38.033 1.00 94.38 90 LEU A N 1
ATOM 676 C CA . LEU A 1 90 ? 21.465 11.775 -36.865 1.00 94.38 90 LEU A CA 1
ATOM 677 C C . LEU A 1 90 ? 22.837 11.137 -36.577 1.00 94.38 90 LEU A C 1
ATOM 679 O O . LEU A 1 90 ? 23.490 11.516 -35.608 1.00 94.38 90 LEU A O 1
ATOM 683 N N . GLY A 1 91 ? 23.283 10.167 -37.385 1.00 93.31 91 GLY A N 1
ATOM 684 C CA . GLY A 1 91 ? 24.550 9.459 -37.178 1.00 93.31 91 GLY A C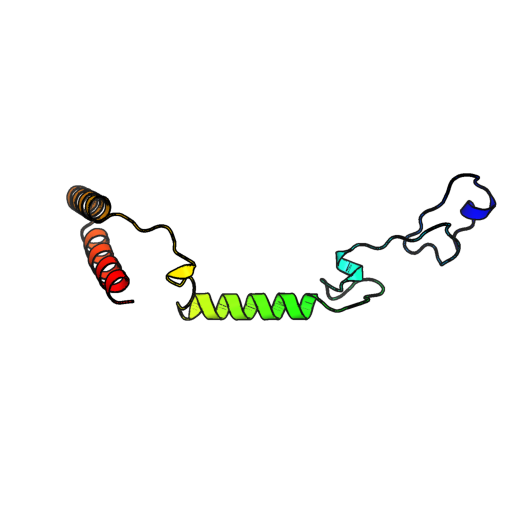A 1
ATOM 685 C C . GLY A 1 91 ? 24.522 8.451 -36.021 1.00 93.31 91 GLY A C 1
ATOM 686 O O . GLY A 1 91 ? 25.568 7.962 -35.596 1.00 93.31 91 GLY A O 1
ATOM 687 N N . LEU A 1 92 ? 23.338 8.098 -35.510 1.00 93.56 92 LEU A N 1
ATOM 688 C CA . LEU A 1 92 ? 23.140 7.174 -34.389 1.00 93.56 92 LEU A CA 1
ATOM 689 C C . LEU A 1 92 ? 22.994 5.719 -34.870 1.00 93.56 92 LEU A C 1
ATOM 691 O O . LEU A 1 92 ? 22.070 5.004 -34.480 1.00 93.56 92 LEU A O 1
ATOM 695 N N . ALA A 1 93 ? 23.927 5.254 -35.704 1.00 88.44 93 ALA A N 1
ATOM 696 C CA . ALA A 1 93 ? 23.846 3.947 -36.370 1.00 88.44 93 ALA A CA 1
ATOM 697 C C . ALA A 1 93 ? 23.705 2.756 -35.398 1.00 88.44 93 ALA A C 1
ATOM 699 O O . ALA A 1 93 ? 22.983 1.803 -35.684 1.00 88.44 93 ALA A O 1
ATOM 700 N N . LYS A 1 94 ? 24.334 2.826 -34.214 1.00 89.44 94 LYS A N 1
ATOM 701 C CA . LYS A 1 94 ? 24.194 1.794 -33.168 1.00 89.44 94 LYS A CA 1
ATOM 702 C C . LYS A 1 94 ? 22.764 1.690 -32.630 1.00 89.44 94 LYS A C 1
ATOM 704 O O . LYS A 1 94 ? 22.284 0.588 -32.395 1.00 89.44 94 LYS A O 1
ATOM 709 N N . ALA A 1 95 ? 22.086 2.825 -32.448 1.00 87.31 95 ALA A N 1
ATOM 710 C CA . ALA A 1 95 ? 20.705 2.849 -31.971 1.00 87.31 95 ALA A CA 1
ATOM 711 C C . ALA A 1 95 ? 19.742 2.317 -33.043 1.00 87.31 95 ALA A C 1
ATOM 713 O O . ALA A 1 95 ? 18.841 1.546 -32.729 1.00 87.31 95 ALA A O 1
ATOM 714 N N . ALA A 1 96 ? 19.979 2.669 -34.310 1.00 86.44 96 ALA A N 1
ATOM 715 C CA . ALA A 1 96 ? 19.200 2.166 -35.439 1.00 86.44 96 ALA A CA 1
ATOM 716 C C . ALA A 1 96 ? 19.291 0.629 -35.571 1.00 86.44 96 ALA A C 1
ATOM 718 O O . ALA A 1 96 ? 18.275 -0.039 -35.760 1.00 86.44 96 ALA A O 1
ATOM 719 N N . PHE A 1 97 ? 20.489 0.057 -35.399 1.00 85.38 97 PHE A N 1
ATOM 720 C CA . PHE A 1 97 ? 20.681 -1.398 -35.404 1.00 85.38 97 PHE A CA 1
ATOM 721 C C . PHE A 1 97 ? 19.955 -2.085 -34.236 1.00 85.38 97 PHE A C 1
ATOM 723 O O . PHE A 1 97 ? 19.240 -3.061 -34.448 1.00 85.38 97 PHE A O 1
ATOM 730 N N . ALA A 1 98 ? 20.051 -1.523 -33.025 1.00 87.00 98 ALA A N 1
ATOM 731 C CA . ALA A 1 98 ? 19.376 -2.064 -31.844 1.00 87.00 98 ALA A CA 1
ATOM 732 C C . ALA A 1 98 ? 17.845 -2.132 -32.007 1.00 87.00 98 ALA A C 1
ATOM 734 O O . ALA A 1 98 ? 17.213 -3.073 -31.537 1.00 87.00 98 ALA A O 1
ATOM 735 N N . ILE A 1 99 ? 17.232 -1.171 -32.705 1.00 84.25 99 ILE A N 1
ATOM 736 C CA . ILE A 1 99 ? 15.786 -1.195 -32.984 1.00 84.25 99 ILE A CA 1
ATOM 737 C C . ILE A 1 99 ? 15.412 -2.347 -33.910 1.00 84.25 99 ILE A C 1
ATOM 739 O O . ILE A 1 99 ? 14.389 -2.987 -33.686 1.00 84.25 99 ILE A O 1
ATOM 743 N N . SER A 1 100 ? 16.248 -2.644 -34.907 1.00 79.94 100 SER A N 1
ATOM 744 C CA . SER A 1 100 ? 15.996 -3.747 -35.842 1.00 79.94 100 SER A CA 1
ATOM 745 C C . SER A 1 100 ? 15.975 -5.093 -35.110 1.00 79.94 100 SER A C 1
ATOM 747 O O . SER A 1 100 ? 15.059 -5.887 -35.305 1.00 79.94 100 SER A O 1
ATOM 749 N N . GLU A 1 101 ? 16.921 -5.312 -34.189 1.00 81.50 101 GLU A N 1
ATOM 750 C CA . GLU A 1 101 ? 16.950 -6.518 -33.349 1.00 81.50 101 GLU A CA 1
ATOM 751 C C . GLU A 1 101 ? 15.730 -6.615 -32.418 1.00 81.50 101 GLU A C 1
ATOM 753 O O . GLU A 1 101 ? 15.164 -7.693 -32.230 1.00 81.50 101 GLU A O 1
ATOM 758 N N . VAL A 1 102 ? 15.302 -5.489 -31.838 1.00 81.31 102 VAL A N 1
ATOM 759 C CA . VAL A 1 102 ? 14.153 -5.443 -30.922 1.00 81.31 102 VAL A CA 1
ATOM 760 C C . VAL A 1 102 ? 12.838 -5.735 -31.649 1.00 81.31 102 VAL A C 1
ATOM 762 O O . VAL A 1 102 ? 12.029 -6.506 -31.135 1.00 81.31 102 VAL A O 1
ATOM 765 N N . VAL A 1 103 ? 12.634 -5.173 -32.843 1.00 78.44 103 VAL A N 1
ATOM 766 C CA . VAL A 1 103 ? 11.437 -5.414 -33.670 1.00 78.44 103 VAL A CA 1
ATOM 767 C C . VAL A 1 103 ? 11.350 -6.886 -34.065 1.00 78.44 103 VAL A C 1
ATOM 769 O O . VAL A 1 103 ? 10.315 -7.516 -33.860 1.00 78.44 103 VAL A O 1
ATOM 772 N N . GLN A 1 104 ? 12.464 -7.470 -34.510 1.00 74.94 104 GLN A N 1
ATOM 773 C CA . GLN A 1 104 ? 12.521 -8.880 -34.892 1.00 74.94 104 GLN A CA 1
ATOM 774 C C . GLN A 1 104 ? 12.213 -9.813 -33.706 1.00 74.94 104 GLN A C 1
ATOM 776 O O . GLN A 1 104 ? 11.521 -10.815 -33.863 1.00 74.94 104 GLN A O 1
ATOM 781 N N . LYS A 1 105 ? 12.651 -9.452 -32.491 1.00 73.56 105 LYS A N 1
ATOM 782 C CA . LYS A 1 105 ? 12.360 -10.202 -31.258 1.00 73.56 105 LYS A CA 1
ATOM 783 C C . LYS A 1 105 ? 10.895 -10.091 -30.810 1.00 73.56 105 LYS A C 1
ATOM 785 O O . LYS A 1 105 ? 10.377 -11.035 -30.211 1.00 73.56 105 LYS A O 1
ATOM 790 N N . MET A 1 106 ? 10.233 -8.964 -31.089 1.00 68.31 106 MET A N 1
ATOM 791 C CA . MET A 1 106 ? 8.806 -8.749 -30.800 1.00 68.31 106 MET A CA 1
ATOM 792 C C . MET A 1 106 ? 7.871 -9.500 -31.759 1.00 68.31 106 MET A C 1
ATOM 794 O O . MET A 1 106 ? 6.744 -9.795 -31.375 1.00 68.31 106 MET A O 1
ATOM 798 N N . GLU A 1 107 ? 8.304 -9.805 -32.984 1.00 67.00 107 GLU A N 1
ATOM 799 C CA . GLU A 1 107 ? 7.524 -10.604 -33.946 1.00 67.00 107 GLU A CA 1
ATOM 800 C C . GLU A 1 107 ? 7.580 -12.112 -33.652 1.00 67.00 107 GLU A C 1
ATOM 802 O O . GLU A 1 107 ? 6.671 -12.852 -34.027 1.00 67.00 107 GLU A O 1
ATOM 807 N N . THR A 1 108 ? 8.632 -12.570 -32.965 1.00 58.53 108 THR A N 1
ATOM 808 C CA . THR A 1 108 ? 8.875 -13.991 -32.664 1.00 58.53 108 THR A CA 1
ATOM 809 C C . THR A 1 108 ? 8.490 -14.430 -31.244 1.00 58.53 108 THR A C 1
ATOM 811 O O . THR A 1 108 ? 8.656 -15.610 -30.932 1.00 58.53 108 THR A O 1
ATOM 814 N N . SER A 1 109 ? 8.036 -13.512 -30.380 1.00 55.22 109 SER A N 1
ATOM 815 C CA . SER A 1 109 ? 7.675 -13.762 -28.965 1.00 55.22 109 SER A CA 1
ATOM 816 C C . SER A 1 109 ? 6.178 -13.598 -28.719 1.00 55.22 109 SER A C 1
ATOM 818 O O . SER A 1 109 ? 5.642 -14.351 -27.877 1.00 55.22 109 SER A O 1
#

InterPro domains:
  IPR003700 Ketopantoate hydroxymethyltransferase [PF02548] (5-67)
  IPR003700 Ketopantoate hydroxymethyltransferase [PTHR20881] (4-87)
  IPR015813 Pyruvate/Phosphoenolpyruvate kinase-like domain superfamily [SSF51621] (5-70)
  IPR040442 Pyruvate kinase-like domain superfamily [G3DSA:3.20.20.60] (3-83)

Solvent-accessible surface area (backbone atoms only — not comparable to full-atom values): 6439 Å² total; per-residue (Å²): 107,34,69,61,42,84,77,44,94,62,87,35,76,24,65,94,32,54,88,57,26,74,39,76,58,76,58,67,55,32,39,36,16,54,55,96,87,54,64,83,58,81,44,64,47,31,61,57,52,51,53,52,53,51,52,49,52,49,30,47,75,72,60,62,42,76,39,75,88,74,47,82,80,72,84,50,71,69,56,50,53,51,50,37,54,50,27,50,76,71,69,38,53,71,59,33,53,51,50,55,58,50,53,57,53,64,76,76,107

Sequence (109 aa):
MCGATSALQIPTIGIGAGPFCSGQTLVYHDLLGMLQVTPKQYIRVGDVINNALLKYKESVTNGSFPDVRHSPFKISAADVDGFFNVLQRLGLAKAAFAISEVVQKMETS

Mean predicted aligned error: 8.64 Å

Foldseek 3Di:
DCPVQVVDPDFAEDDVPDDPGNYYDDDPCQCCCLDPDHPDHPHNCVVVVVVVVVVVVVCVVVVVPPDPVNCVDDDDPVRLVVVLVVCVVVVVPVVSVVSVVVVVVVVVD